Protein AF-R0G2X7-F1 (afdb_monomer)

Mean predicted aligned error: 7.4 Å

Foldseek 3Di:
DPPPPPPVPDDDPVQQVVLVPDPHSVVSVVVDDLVVVLLVLLQVLLVLLVVCLVVCVVVVLVLLNVLSVQSNDSVNCLVCLPSNLVSLVVSVVVCVVVVHDDPCVVSSVVSNVSSVVSVVSVVVDD

Secondary structure (DSSP, 8-state):
-------TTSS-HHHHHHHTTSS-HHHHHHH--HHHHHHHHHHHHHHHHHHHHHHHHHTT-HHHHHHHHHTT-HHHHHH-HHHHHHHHHHHHHHHHHHT---TTHHHHHHHHHHHHHHHHHHHT--

Sequence (126 aa):
MIKTLVNPALLSPEIKAICGKTDFPPLCESSVNTSSVLVLAIQASINATKAALATVEEVAADDCQELYDDSRDIATVNTNLSAAMTDYSTCNDGFEEAGEPNPLADVGDKLTKMVSNCLAISTLLK

Radius of gyration: 18.53 Å; Cα contacts (8 Å, |Δi|>4): 112; chains: 1; bounding box: 42×27×58 Å

pLDDT: mean 84.7, std 14.46, range [32.22, 98.0]

InterPro domains:
  IPR006501 Pectinesterase inhibitor domain [PF04043] (15-121)
  IPR006501 Pectinesterase inhibitor domain [SM00856] (10-121)
  IPR006501 Pectinesterase inhibitor domain [TIGR01614] (44-125)
  IPR035513 Invertase/pectin methylesterase inhibitor domain superfamily [G3DSA:1.20.140.40] (10-126)
  IPR035513 Invertase/pectin methylesterase inhibitor domain superfamily [SSF101148] (13-125)
  IPR051955 Pectinesterase Inhibitor [PTHR31080] (12-121)

Organism: NCBI:txid81985

Solvent-accessible surface area (backbone atoms only — not comparable to full-atom values): 7121 Å² total; per-residue (Å²): 134,85,78,78,83,69,69,92,79,78,70,55,73,66,56,53,59,55,23,68,75,46,100,50,35,73,59,46,55,73,63,61,46,69,67,53,52,31,53,51,43,45,51,53,38,24,55,51,37,55,59,47,45,60,56,37,63,73,67,67,37,64,76,38,42,56,36,46,56,56,38,44,38,67,72,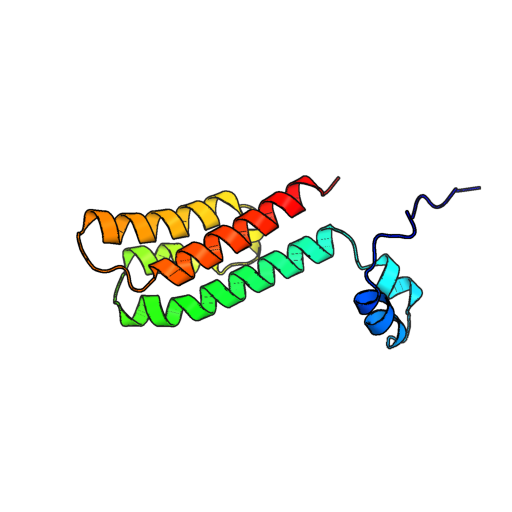50,34,75,75,34,40,69,54,41,36,46,30,40,48,52,41,48,48,52,26,58,76,69,72,46,88,59,93,51,49,72,58,35,53,50,46,38,52,40,35,50,51,32,50,56,46,55,70,69,59,129

Nearest PDB structures (foldseek):
  1x8z-assembly1_A-2  TM=6.920E-01  e=2.300E-03  Arabidopsis thaliana
  1x8z-assembly3_A  TM=6.920E-01  e=2.300E-03  Arabidopsis thaliana
  4hwc-assembly4_D  TM=4.748E-01  e=5.732E+00  Arabidopsis thaliana
  4hwi-assembly1_B  TM=4.115E-01  e=9.654E+00  Arabidopsis thaliana

Structure (mmCIF, N/CA/C/O backbone):
data_AF-R0G2X7-F1
#
_entry.id   AF-R0G2X7-F1
#
loop_
_atom_site.group_PDB
_atom_site.id
_atom_site.type_symbol
_atom_site.label_atom_id
_atom_site.label_alt_id
_atom_site.label_comp_id
_atom_site.label_asym_id
_atom_site.label_entity_id
_atom_site.label_seq_id
_atom_site.pdbx_PDB_ins_code
_atom_site.Cartn_x
_atom_site.Cartn_y
_atom_site.Cartn_z
_atom_site.occupancy
_atom_site.B_iso_or_equiv
_atom_site.auth_seq_id
_atom_site.auth_comp_id
_atom_site.auth_asym_id
_atom_site.auth_atom_id
_atom_site.pdbx_PDB_model_num
ATOM 1 N N . MET A 1 1 ? -26.037 13.348 33.338 1.00 32.22 1 MET A N 1
ATOM 2 C CA . MET A 1 1 ? -26.201 12.085 32.588 1.00 32.22 1 MET A CA 1
ATOM 3 C C . MET A 1 1 ? -25.645 12.298 31.189 1.00 32.22 1 MET A C 1
ATOM 5 O O . MET A 1 1 ? -26.303 12.937 30.379 1.00 32.22 1 MET A O 1
ATOM 9 N N . ILE A 1 2 ? -24.410 11.864 30.936 1.00 39.84 2 ILE A N 1
ATOM 10 C CA . ILE A 1 2 ? -23.806 11.916 29.599 1.00 39.84 2 ILE A CA 1
ATOM 11 C C . ILE A 1 2 ? -24.414 10.749 28.821 1.00 39.84 2 ILE A C 1
ATOM 13 O O . ILE A 1 2 ? -24.148 9.592 29.134 1.00 39.84 2 ILE A O 1
ATOM 17 N N . LYS A 1 3 ? -25.303 11.042 27.869 1.00 36.66 3 LYS A N 1
ATOM 18 C CA . LYS A 1 3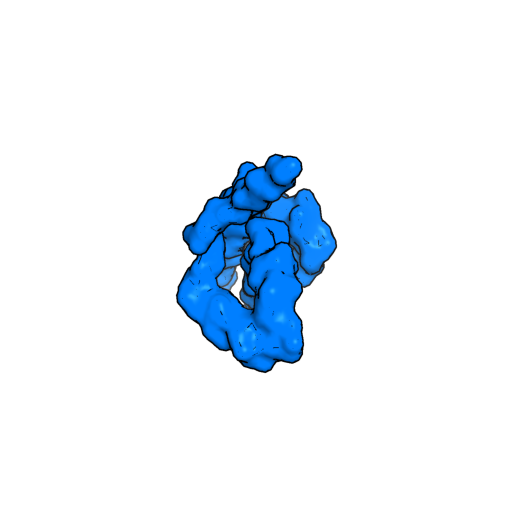 ? -25.759 10.048 26.895 1.00 36.66 3 LYS A CA 1
ATOM 19 C C . LYS A 1 3 ? -24.564 9.743 26.000 1.00 36.66 3 LYS A C 1
ATOM 21 O O . LYS A 1 3 ? -24.193 10.562 25.167 1.00 36.66 3 LYS A O 1
ATOM 26 N N . THR A 1 4 ? -23.947 8.591 26.219 1.00 37.31 4 THR A N 1
ATOM 27 C CA . THR A 1 4 ? -22.915 8.017 25.361 1.00 37.31 4 THR A CA 1
ATOM 28 C C . THR A 1 4 ? -23.456 7.934 23.932 1.00 37.31 4 THR A C 1
ATOM 30 O O . THR A 1 4 ? -24.289 7.084 23.631 1.00 37.31 4 THR A O 1
ATOM 33 N N . LEU A 1 5 ? -23.012 8.837 23.055 1.00 38.94 5 LEU A N 1
ATOM 34 C CA . LEU A 1 5 ? -23.295 8.830 21.614 1.00 38.94 5 LEU A CA 1
ATOM 35 C C . LEU A 1 5 ? -22.414 7.801 20.885 1.00 38.94 5 LEU A C 1
ATOM 37 O O . LEU A 1 5 ? -21.930 8.054 19.786 1.00 38.94 5 LEU A O 1
ATOM 41 N N . VAL A 1 6 ? -22.173 6.638 21.493 1.00 42.62 6 VAL A N 1
ATOM 42 C CA . VAL A 1 6 ? -21.543 5.532 20.772 1.00 42.62 6 VAL A CA 1
ATOM 43 C C . VAL A 1 6 ? -22.661 4.872 19.988 1.00 42.62 6 VAL A C 1
ATOM 45 O O . VAL A 1 6 ? -23.479 4.136 20.536 1.00 42.62 6 VAL A O 1
ATOM 48 N N . ASN A 1 7 ? -22.735 5.216 18.706 1.00 43.22 7 ASN A N 1
ATOM 49 C CA . ASN A 1 7 ? -23.582 4.522 17.755 1.00 43.22 7 ASN A CA 1
ATOM 50 C C . ASN A 1 7 ? -23.174 3.030 17.789 1.00 43.22 7 ASN A C 1
ATOM 52 O O . ASN A 1 7 ? -22.030 2.733 17.436 1.00 43.22 7 ASN A O 1
ATOM 56 N N . PRO A 1 8 ? -24.025 2.086 18.238 1.00 42.00 8 PRO A N 1
ATOM 57 C CA . PRO A 1 8 ? -23.608 0.714 18.576 1.00 42.00 8 PRO A CA 1
ATOM 58 C C . PRO A 1 8 ? -23.177 -0.162 17.385 1.00 42.00 8 PRO A C 1
ATOM 60 O O . PRO A 1 8 ? -22.988 -1.368 17.542 1.00 42.00 8 PRO A O 1
ATOM 63 N N . ALA A 1 9 ? -23.053 0.420 16.194 1.00 47.00 9 ALA A N 1
ATOM 64 C CA . ALA A 1 9 ? -22.926 -0.281 14.924 1.00 47.00 9 ALA A CA 1
ATOM 65 C C . ALA A 1 9 ? -21.637 0.059 14.151 1.00 47.00 9 ALA A C 1
ATOM 67 O O . ALA A 1 9 ? -21.638 -0.034 12.929 1.00 47.00 9 ALA A O 1
ATOM 68 N N . LEU A 1 10 ? -20.552 0.478 14.821 1.00 51.38 10 LEU A N 1
ATOM 69 C CA . LEU A 1 10 ? -19.299 0.825 14.124 1.00 51.38 10 LEU A CA 1
ATOM 70 C C . LEU A 1 10 ? -18.241 -0.287 14.089 1.00 51.38 10 LEU A C 1
ATOM 72 O O . LEU A 1 10 ? -17.346 -0.237 13.252 1.00 51.38 10 LEU A O 1
ATOM 76 N N . LEU A 1 11 ? -18.319 -1.278 14.981 1.00 58.94 11 LEU A N 1
ATOM 77 C CA . LEU A 1 11 ? -17.336 -2.360 15.034 1.00 58.94 11 LEU A CA 1
ATOM 78 C C . LEU A 1 11 ? -17.919 -3.620 14.414 1.00 58.94 11 LEU A C 1
ATOM 80 O O . LEU A 1 11 ? -18.939 -4.140 14.881 1.00 58.94 11 LEU A O 1
ATOM 84 N N . SER A 1 12 ? -17.259 -4.101 13.363 1.00 70.44 12 SER A N 1
ATOM 85 C CA . SER A 1 12 ? -17.613 -5.361 12.728 1.00 70.44 12 SER A CA 1
ATOM 86 C C . SER A 1 12 ? -17.478 -6.520 13.738 1.00 70.44 12 SER A C 1
ATOM 88 O O . SER A 1 12 ? -16.716 -6.412 14.711 1.00 70.44 12 SER A O 1
ATOM 90 N N . PRO A 1 13 ? -18.221 -7.629 13.567 1.00 80.12 13 PRO A N 1
ATOM 91 C CA . PRO A 1 13 ? -18.118 -8.804 14.439 1.00 80.12 13 PRO A CA 1
ATOM 92 C C . PRO A 1 13 ? -16.677 -9.303 14.627 1.00 80.12 13 PRO A C 1
ATOM 94 O O . PRO A 1 13 ? -16.323 -9.800 15.696 1.00 80.12 13 PRO A O 1
ATOM 97 N N . GLU A 1 14 ? -15.830 -9.111 13.618 1.00 80.75 14 GLU A N 1
ATOM 98 C CA . GLU A 1 14 ? -14.411 -9.451 13.632 1.00 80.75 14 GLU A CA 1
ATOM 99 C C . GLU A 1 14 ? -13.626 -8.613 14.650 1.00 80.75 14 GLU A C 1
ATOM 101 O O . GLU A 1 14 ? -12.831 -9.169 15.407 1.00 80.75 14 GLU A O 1
ATOM 106 N N . ILE A 1 15 ? -13.876 -7.299 14.742 1.00 82.19 15 ILE A N 1
ATOM 107 C CA . ILE A 1 15 ? -13.182 -6.436 15.713 1.00 82.19 15 ILE A CA 1
ATOM 108 C C . ILE A 1 15 ? -13.588 -6.806 17.142 1.00 82.19 15 ILE A C 1
ATOM 110 O O . ILE A 1 15 ? -12.730 -6.903 18.019 1.00 82.19 15 ILE A O 1
ATOM 114 N N . LYS A 1 16 ? -14.872 -7.109 17.375 1.00 85.00 16 LYS A N 1
ATOM 115 C CA . LYS A 1 16 ? -15.340 -7.603 18.682 1.00 85.00 16 LYS A CA 1
ATOM 116 C C . LYS A 1 16 ? -14.686 -8.933 19.055 1.00 85.00 16 LYS A C 1
ATOM 118 O O . LYS A 1 16 ? -14.283 -9.119 20.201 1.00 85.00 16 LYS A O 1
ATOM 123 N N . ALA A 1 17 ? -14.530 -9.843 18.092 1.00 91.38 17 ALA A N 1
ATOM 124 C CA . ALA A 1 17 ? -13.857 -11.120 18.314 1.00 91.38 17 ALA A CA 1
ATOM 125 C C . ALA A 1 17 ? -12.365 -10.954 18.659 1.00 91.38 17 ALA A C 1
ATOM 127 O O . ALA A 1 17 ? -11.842 -11.717 19.471 1.00 91.38 17 ALA A O 1
ATOM 128 N N . ILE A 1 18 ? -11.682 -9.964 18.074 1.00 89.94 18 ILE A N 1
ATOM 129 C CA . ILE A 1 18 ? -10.293 -9.623 18.415 1.00 89.94 18 ILE A CA 1
ATOM 130 C C . ILE A 1 18 ? -10.231 -8.999 19.813 1.00 89.94 18 ILE A C 1
ATOM 132 O O . ILE A 1 18 ? -9.493 -9.491 20.666 1.00 89.94 18 ILE A O 1
ATOM 136 N N . CYS A 1 19 ? -11.042 -7.971 20.084 1.00 90.50 19 CYS A N 1
ATOM 137 C CA . CYS A 1 19 ? -11.040 -7.284 21.375 1.00 90.50 19 CYS A CA 1
ATOM 138 C C . CYS A 1 19 ? -11.436 -8.200 22.541 1.00 90.50 19 CYS A C 1
ATOM 140 O O . CYS A 1 19 ? -10.856 -8.091 23.620 1.00 90.50 19 CYS A O 1
ATOM 142 N N . GLY A 1 20 ? -12.336 -9.164 22.321 1.00 94.88 20 GLY A N 1
ATOM 143 C CA . GLY A 1 20 ? -12.727 -10.167 23.318 1.00 94.88 20 GLY A CA 1
ATOM 144 C C . GLY A 1 20 ? -11.608 -11.124 23.748 1.00 94.88 20 GLY A C 1
ATOM 145 O O . GLY A 1 20 ? -11.760 -11.812 24.753 1.00 94.88 20 GLY A O 1
ATOM 146 N N . LYS A 1 21 ? -10.485 -11.166 23.018 1.00 96.50 21 LYS A N 1
ATOM 147 C CA . LYS A 1 21 ? -9.284 -11.941 23.377 1.00 96.50 21 LYS A CA 1
ATOM 148 C C . LYS A 1 21 ? -8.231 -11.123 24.130 1.00 96.50 21 LYS A C 1
ATOM 150 O O . LYS A 1 21 ? -7.172 -11.657 24.441 1.00 96.50 21 LYS A O 1
ATOM 155 N N . THR A 1 22 ? -8.482 -9.839 24.372 1.00 95.06 22 THR A N 1
ATOM 156 C CA . THR A 1 22 ? -7.555 -8.958 25.094 1.00 95.06 22 THR A CA 1
ATOM 157 C C . THR A 1 22 ? -7.865 -8.949 26.589 1.00 95.06 22 THR A C 1
ATOM 159 O O . THR A 1 22 ? -8.995 -9.221 26.988 1.00 95.06 22 THR A O 1
ATOM 162 N N . ASP A 1 23 ? -6.891 -8.563 27.415 1.00 98.00 23 ASP A N 1
ATOM 163 C CA . ASP A 1 23 ? -7.090 -8.414 28.865 1.00 98.00 23 ASP A CA 1
ATOM 164 C C . ASP A 1 23 ? -8.052 -7.260 29.223 1.00 98.00 23 ASP A C 1
ATOM 166 O O . ASP A 1 23 ? -8.611 -7.228 30.319 1.00 98.00 23 ASP A O 1
ATOM 170 N N . PHE A 1 24 ? -8.286 -6.322 28.290 1.00 95.25 24 PHE A N 1
ATOM 171 C CA . PHE A 1 24 ? -9.145 -5.145 28.484 1.00 95.25 24 PHE A CA 1
ATOM 172 C C . PHE A 1 24 ? -10.108 -4.908 27.297 1.00 95.25 24 PHE A C 1
ATOM 174 O O . PHE A 1 24 ? -9.990 -3.888 26.606 1.00 95.25 24 PHE A O 1
ATOM 181 N N . PRO A 1 25 ? -11.105 -5.787 27.056 1.00 92.50 25 PRO A N 1
ATOM 182 C CA . PRO A 1 25 ? -11.964 -5.705 25.869 1.00 92.50 25 PRO A CA 1
ATOM 183 C C . PRO A 1 25 ? -12.687 -4.360 25.670 1.00 92.50 25 PRO A C 1
ATOM 185 O O . PRO A 1 25 ? -12.635 -3.835 24.556 1.00 92.50 25 PRO A O 1
ATOM 188 N N . PRO A 1 26 ? -13.282 -3.723 26.705 1.00 90.12 26 PRO A N 1
ATOM 189 C CA . PRO A 1 26 ? -13.940 -2.425 26.529 1.00 90.12 26 PRO A CA 1
ATOM 190 C 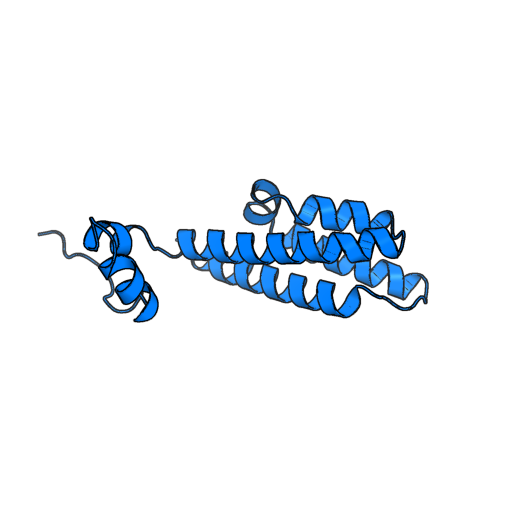C . PRO A 1 26 ? -12.975 -1.310 26.110 1.00 90.12 26 PRO A C 1
ATOM 192 O O . PRO A 1 26 ? -13.340 -0.436 25.324 1.00 90.12 26 PRO A O 1
ATOM 195 N N . LEU A 1 27 ? -11.734 -1.344 26.615 1.00 89.06 27 LEU A N 1
ATOM 196 C CA . LEU A 1 27 ? -10.712 -0.369 26.242 1.00 89.06 27 LEU A CA 1
ATOM 197 C C . LEU A 1 27 ? -10.279 -0.580 24.789 1.00 89.06 27 LEU A C 1
ATOM 199 O O . LEU A 1 27 ? -10.199 0.398 24.049 1.00 89.06 27 LEU A O 1
ATOM 203 N N . CYS A 1 28 ? -10.078 -1.833 24.365 1.00 90.00 28 CYS A N 1
ATOM 204 C CA . CYS A 1 28 ? -9.786 -2.180 22.972 1.00 90.00 28 CYS A CA 1
ATOM 205 C C . CYS A 1 28 ? -10.862 -1.641 22.023 1.00 90.00 28 CYS A C 1
ATOM 207 O O . CYS A 1 28 ? -10.542 -0.899 21.098 1.00 90.00 28 CYS A O 1
ATOM 209 N N . GLU A 1 29 ? -12.138 -1.924 22.298 1.00 85.69 29 GLU A N 1
ATOM 210 C CA . GLU A 1 29 ? -13.249 -1.453 21.462 1.00 85.69 29 GLU A CA 1
ATOM 211 C C . GLU A 1 29 ? -13.311 0.077 21.398 1.00 85.69 29 GLU A C 1
ATOM 213 O O . GLU A 1 29 ? -13.492 0.640 20.323 1.00 85.69 29 GLU A O 1
ATOM 218 N N . SER A 1 30 ? -13.101 0.763 22.526 1.00 84.81 30 SER A N 1
ATOM 219 C CA . SER A 1 30 ? -13.080 2.233 22.553 1.00 84.81 30 SER A CA 1
ATOM 220 C C . SER A 1 30 ? -11.863 2.849 21.848 1.00 84.81 30 SER A C 1
ATOM 222 O O . SER A 1 30 ? -11.910 4.010 21.445 1.00 84.81 30 SER A O 1
ATOM 224 N N . SER A 1 31 ? -10.780 2.078 21.697 1.00 84.38 31 SER A N 1
ATOM 225 C CA . SER A 1 31 ? -9.531 2.519 21.065 1.00 84.38 31 SER A CA 1
ATOM 226 C C . SER A 1 31 ? -9.564 2.378 19.541 1.00 84.38 31 SER A C 1
ATOM 228 O O . SER A 1 31 ? -8.797 3.048 18.851 1.00 84.38 31 SER A O 1
ATOM 230 N N . VAL A 1 32 ? -10.452 1.536 19.001 1.00 81.44 32 VAL A N 1
ATOM 231 C CA . VAL A 1 32 ? -10.641 1.376 17.555 1.00 81.44 32 VAL A CA 1
ATOM 232 C C . VAL A 1 32 ? -11.677 2.384 17.062 1.00 81.44 32 VAL A C 1
ATOM 234 O O . VAL A 1 32 ? -12.869 2.291 17.344 1.00 81.44 32 VAL A O 1
ATOM 237 N N . ASN A 1 33 ? -11.210 3.367 16.302 1.00 76.44 33 ASN A N 1
ATOM 238 C CA . ASN A 1 33 ? -12.021 4.422 15.697 1.00 76.44 33 ASN A CA 1
ATOM 239 C C . ASN A 1 33 ? -11.621 4.657 14.229 1.00 76.44 33 ASN A C 1
ATOM 241 O O . ASN A 1 33 ? -10.704 4.022 13.706 1.00 76.44 33 ASN A O 1
ATOM 245 N N . THR A 1 34 ? -12.291 5.582 13.548 1.00 74.50 34 THR A N 1
ATOM 246 C CA . THR A 1 34 ? -12.007 5.909 12.143 1.00 74.50 34 THR A CA 1
ATOM 247 C C . THR A 1 34 ? -10.547 6.317 11.905 1.00 74.50 34 THR A C 1
ATOM 249 O O . THR A 1 34 ? -9.985 5.952 10.875 1.00 74.50 34 THR A O 1
ATOM 252 N N . SER A 1 35 ? -9.890 6.979 12.863 1.00 81.25 35 SER A N 1
ATOM 253 C CA . SER A 1 35 ? -8.462 7.321 12.770 1.00 81.25 35 SER A CA 1
ATOM 254 C C . SER A 1 35 ? -7.572 6.079 12.823 1.00 81.25 35 SER A C 1
ATOM 256 O O . SER A 1 35 ? -6.614 5.978 12.064 1.00 81.25 35 SER A O 1
ATOM 258 N N . SER A 1 36 ? -7.908 5.091 13.661 1.00 82.88 36 SER A N 1
ATOM 259 C CA . SER A 1 36 ? -7.186 3.809 13.680 1.00 82.88 36 SER A CA 1
ATOM 260 C C . SER A 1 36 ? -7.343 3.037 12.364 1.00 82.88 36 SER A C 1
ATOM 262 O O . SER A 1 36 ? -6.383 2.444 11.875 1.00 82.88 36 SER A O 1
ATOM 264 N N . VAL A 1 37 ? -8.526 3.106 11.743 1.00 83.50 37 VAL A N 1
ATOM 265 C CA . VAL A 1 37 ? -8.789 2.498 10.430 1.00 83.50 37 VAL A CA 1
ATOM 266 C C . VAL A 1 37 ? -7.979 3.194 9.335 1.00 83.50 37 VAL A C 1
ATOM 268 O O . VAL A 1 37 ? -7.400 2.508 8.495 1.00 83.50 37 VAL A O 1
ATOM 271 N N . LEU A 1 38 ? -7.876 4.529 9.370 1.00 85.94 38 LEU A N 1
ATOM 272 C CA . LEU A 1 38 ? -7.042 5.285 8.432 1.00 85.94 38 LEU A CA 1
ATOM 273 C C . LEU A 1 38 ? -5.571 4.861 8.518 1.00 85.94 38 LEU A C 1
ATOM 275 O O . LEU A 1 38 ? -4.968 4.538 7.498 1.00 85.94 38 LEU A O 1
ATOM 279 N N . VAL A 1 39 ? -5.011 4.800 9.731 1.00 86.44 39 VAL A N 1
ATOM 280 C CA . VAL A 1 39 ? -3.612 4.391 9.945 1.00 86.44 39 VAL A CA 1
ATOM 281 C C . VAL A 1 39 ? -3.357 2.985 9.397 1.00 86.44 39 VAL A C 1
ATOM 283 O O . VAL A 1 39 ? -2.346 2.754 8.737 1.00 86.44 39 VAL A O 1
ATOM 286 N N . LEU A 1 40 ? -4.285 2.048 9.608 1.00 87.31 40 LEU A N 1
ATOM 287 C CA . LEU A 1 40 ? -4.170 0.690 9.072 1.00 87.31 40 LEU A CA 1
ATOM 288 C C . LEU A 1 40 ? -4.252 0.649 7.539 1.00 87.31 40 LEU A C 1
ATOM 290 O O . LEU A 1 40 ? -3.481 -0.077 6.910 1.00 87.31 40 LEU A O 1
ATOM 294 N N . ALA A 1 41 ? -5.149 1.427 6.929 1.00 89.88 41 ALA A N 1
ATOM 295 C CA . ALA A 1 41 ? -5.269 1.515 5.473 1.00 89.88 41 ALA A CA 1
ATOM 296 C C . ALA A 1 41 ? -4.002 2.112 4.829 1.00 89.88 41 ALA A C 1
ATOM 298 O O . ALA A 1 41 ? -3.506 1.597 3.821 1.00 89.88 41 ALA A O 1
ATOM 299 N N . ILE A 1 42 ? -3.423 3.139 5.455 1.00 89.56 42 ILE A N 1
ATOM 300 C CA . ILE A 1 42 ? -2.147 3.731 5.038 1.00 89.56 42 ILE A CA 1
ATOM 301 C C . ILE A 1 42 ? -1.019 2.709 5.165 1.00 89.56 42 ILE A C 1
ATOM 303 O O . ILE A 1 42 ? -0.254 2.516 4.223 1.00 89.56 42 ILE A O 1
ATOM 307 N N . GLN A 1 43 ? -0.945 1.991 6.289 1.00 90.62 43 GLN A N 1
ATOM 308 C CA . GLN A 1 43 ? 0.077 0.966 6.498 1.00 90.62 43 GLN A CA 1
ATOM 309 C C . GLN A 1 43 ? -0.009 -0.157 5.456 1.00 90.62 43 GLN A C 1
ATOM 311 O O . GLN A 1 43 ? 1.022 -0.646 4.990 1.00 90.62 43 GLN A O 1
ATOM 316 N N . ALA A 1 44 ? -1.224 -0.558 5.071 1.00 92.94 44 ALA A N 1
ATOM 317 C CA . ALA A 1 44 ? -1.429 -1.524 4.000 1.00 92.94 44 ALA A CA 1
ATOM 318 C C . ALA A 1 44 ? -0.912 -0.991 2.655 1.00 92.94 44 ALA A C 1
ATOM 320 O O . ALA A 1 44 ? -0.232 -1.728 1.941 1.00 92.94 44 ALA A O 1
ATOM 321 N N . SER A 1 45 ? -1.190 0.279 2.342 1.00 93.56 45 SER A N 1
ATOM 322 C CA . SER A 1 45 ? -0.708 0.947 1.123 1.00 93.56 45 SER A CA 1
ATOM 323 C C . SER A 1 45 ? 0.818 0.960 1.079 1.00 93.56 45 SER A C 1
ATOM 325 O O . SER A 1 45 ? 1.399 0.435 0.141 1.00 93.56 45 SER A O 1
ATOM 327 N N . ILE A 1 46 ? 1.464 1.395 2.161 1.00 92.06 46 ILE A N 1
ATOM 328 C CA . ILE A 1 46 ? 2.928 1.427 2.299 1.00 92.06 46 ILE A CA 1
ATOM 329 C C . ILE A 1 46 ? 3.562 0.050 2.127 1.00 92.06 46 ILE A C 1
ATOM 331 O O . ILE A 1 46 ? 4.609 -0.085 1.500 1.00 92.06 46 ILE A O 1
ATOM 335 N N . ASN A 1 47 ? 2.964 -0.993 2.705 1.00 93.88 47 ASN A N 1
ATOM 336 C CA . ASN A 1 47 ? 3.497 -2.346 2.565 1.00 93.88 47 ASN A CA 1
ATOM 337 C C . ASN A 1 47 ? 3.423 -2.827 1.111 1.00 93.88 47 ASN A C 1
ATOM 339 O O . ASN A 1 47 ? 4.332 -3.517 0.654 1.00 93.88 47 ASN A O 1
ATOM 343 N N . ALA A 1 48 ? 2.369 -2.447 0.384 1.00 94.06 48 ALA A N 1
ATOM 344 C CA . ALA A 1 48 ? 2.269 -2.716 -1.043 1.00 94.06 48 ALA A CA 1
ATOM 345 C C . ALA A 1 48 ? 3.297 -1.896 -1.846 1.00 94.06 48 ALA A C 1
ATOM 347 O O . ALA A 1 48 ? 3.931 -2.463 -2.731 1.00 94.06 48 ALA A O 1
ATOM 348 N N . THR A 1 49 ? 3.543 -0.629 -1.495 1.00 94.50 49 THR A N 1
ATOM 349 C CA . THR A 1 49 ? 4.578 0.212 -2.124 1.00 94.50 49 THR A CA 1
ATOM 350 C C . THR A 1 49 ? 5.967 -0.385 -1.936 1.00 94.50 49 THR A C 1
ATOM 352 O O . THR A 1 49 ? 6.717 -0.542 -2.891 1.00 94.50 49 THR A O 1
ATOM 355 N N . LYS A 1 50 ? 6.286 -0.826 -0.713 1.00 93.94 50 LYS A N 1
ATOM 356 C CA . LYS A 1 50 ? 7.553 -1.506 -0.406 1.00 93.94 50 LYS A CA 1
ATOM 357 C C . LYS A 1 50 ? 7.742 -2.791 -1.201 1.00 93.94 50 LYS A C 1
ATOM 359 O O . LYS A 1 50 ? 8.860 -3.106 -1.581 1.00 93.94 50 LYS A O 1
ATOM 364 N N . ALA A 1 51 ? 6.666 -3.540 -1.436 1.00 94.00 51 ALA A N 1
ATOM 365 C CA . ALA A 1 51 ? 6.731 -4.731 -2.275 1.00 94.00 51 ALA A CA 1
ATOM 366 C C . ALA A 1 51 ? 6.961 -4.374 -3.753 1.00 94.00 51 ALA A C 1
ATOM 368 O O . ALA A 1 51 ? 7.674 -5.096 -4.442 1.00 94.00 51 ALA A O 1
ATOM 369 N N . ALA A 1 52 ? 6.393 -3.259 -4.221 1.00 93.12 52 ALA A N 1
ATOM 370 C CA . ALA A 1 52 ? 6.571 -2.770 -5.584 1.00 93.12 52 ALA A CA 1
ATOM 371 C C . ALA A 1 52 ? 7.994 -2.261 -5.857 1.00 93.12 52 ALA A C 1
ATOM 373 O O . ALA A 1 52 ? 8.473 -2.405 -6.977 1.00 93.12 52 ALA A O 1
ATOM 374 N N . LEU A 1 53 ? 8.695 -1.740 -4.840 1.00 92.31 53 LEU A N 1
ATOM 375 C CA . LEU A 1 53 ? 10.082 -1.276 -4.978 1.00 92.31 53 LEU A CA 1
ATOM 376 C C . LEU A 1 53 ? 11.031 -2.356 -5.511 1.00 92.31 53 LEU A C 1
ATOM 378 O O . LEU A 1 53 ? 11.933 -2.031 -6.268 1.00 92.31 53 LEU A O 1
ATOM 382 N N . ALA A 1 54 ? 10.795 -3.636 -5.208 1.00 91.44 54 ALA A N 1
ATOM 383 C CA . ALA A 1 54 ? 11.590 -4.719 -5.792 1.00 91.44 54 ALA A CA 1
ATOM 384 C C . ALA A 1 54 ? 11.466 -4.766 -7.327 1.00 91.44 54 ALA A C 1
ATOM 386 O O . ALA A 1 54 ? 12.446 -5.011 -8.022 1.00 91.44 54 ALA A O 1
ATOM 387 N N . THR A 1 55 ? 10.268 -4.501 -7.856 1.00 90.12 55 THR A N 1
ATOM 388 C CA . THR A 1 55 ? 10.033 -4.399 -9.301 1.00 90.12 55 THR A CA 1
ATOM 389 C C . THR A 1 55 ? 10.621 -3.109 -9.863 1.00 90.12 55 THR A C 1
ATOM 391 O O . THR A 1 55 ? 11.196 -3.148 -10.941 1.00 90.12 55 THR A O 1
ATOM 394 N N . VAL A 1 56 ? 10.529 -1.988 -9.137 1.00 90.31 56 VAL A N 1
ATOM 395 C CA . VAL A 1 56 ? 11.138 -0.706 -9.543 1.00 90.31 56 VAL A CA 1
ATOM 396 C C . VAL A 1 56 ? 12.659 -0.836 -9.696 1.00 90.31 56 VAL A C 1
ATOM 398 O O . VAL A 1 56 ? 13.212 -0.412 -10.708 1.00 90.31 56 VAL A O 1
ATOM 401 N N . GLU A 1 57 ? 13.321 -1.481 -8.730 1.00 88.75 57 GLU A N 1
ATOM 402 C CA . GLU A 1 57 ? 14.762 -1.759 -8.763 1.00 88.75 57 GLU A CA 1
ATOM 403 C C . GLU A 1 57 ? 15.145 -2.693 -9.924 1.00 88.75 57 GLU A C 1
ATOM 405 O O . GLU A 1 57 ? 16.157 -2.470 -10.587 1.00 88.75 57 GLU A O 1
ATOM 410 N N . GLU A 1 58 ? 14.341 -3.727 -10.200 1.00 87.19 58 GLU A N 1
ATOM 411 C CA . GLU A 1 58 ? 14.589 -4.676 -11.297 1.00 87.19 58 GLU A CA 1
ATOM 412 C C . GLU A 1 58 ? 14.566 -3.994 -12.670 1.00 87.19 58 GLU A C 1
ATOM 414 O O . GLU A 1 58 ? 15.365 -4.327 -13.547 1.00 87.19 58 GLU A O 1
ATOM 419 N N . VAL A 1 59 ? 13.656 -3.037 -12.854 1.00 85.19 59 VAL A N 1
ATOM 420 C CA . VAL A 1 59 ? 13.416 -2.392 -14.152 1.00 85.19 59 VAL A CA 1
ATOM 421 C C . VAL A 1 59 ? 14.257 -1.128 -14.345 1.00 85.19 59 VAL A C 1
ATOM 423 O O . VAL A 1 59 ? 14.138 -0.489 -15.386 1.00 85.19 59 VAL A O 1
ATOM 426 N N . ALA A 1 60 ? 15.113 -0.792 -13.367 1.00 82.06 60 ALA A N 1
ATOM 427 C CA . ALA A 1 60 ? 16.008 0.369 -13.372 1.00 82.06 60 ALA A CA 1
ATOM 428 C C . ALA A 1 60 ? 15.299 1.678 -13.769 1.00 82.06 60 ALA A C 1
ATOM 430 O O . ALA A 1 60 ? 15.832 2.497 -14.518 1.00 82.06 60 ALA A O 1
ATOM 431 N N . ALA A 1 61 ? 14.063 1.850 -13.294 1.00 82.25 61 ALA A N 1
ATOM 432 C CA . ALA A 1 61 ? 13.287 3.060 -13.517 1.00 82.25 61 ALA A CA 1
ATOM 433 C C . ALA A 1 61 ? 13.625 4.077 -12.422 1.00 82.25 61 ALA A C 1
ATOM 435 O O . ALA A 1 61 ? 12.870 4.225 -11.461 1.00 82.25 61 ALA A O 1
ATOM 436 N N . ASP A 1 62 ? 14.772 4.748 -12.564 1.00 81.50 62 ASP A N 1
ATOM 437 C CA . ASP A 1 62 ? 15.303 5.699 -11.575 1.00 81.50 62 ASP A CA 1
ATOM 438 C C . ASP A 1 62 ? 14.268 6.780 -11.200 1.00 81.50 62 ASP A C 1
ATOM 440 O O . ASP A 1 62 ? 14.067 7.061 -10.018 1.00 81.50 62 ASP A O 1
ATOM 444 N N . ASP A 1 63 ? 13.526 7.302 -12.184 1.00 84.19 63 ASP A N 1
ATOM 445 C CA . ASP A 1 63 ? 12.454 8.283 -11.955 1.00 84.19 63 ASP A CA 1
ATOM 446 C C . ASP A 1 63 ? 11.303 7.695 -11.115 1.00 84.19 63 ASP A C 1
ATOM 448 O O . ASP A 1 63 ? 10.748 8.356 -1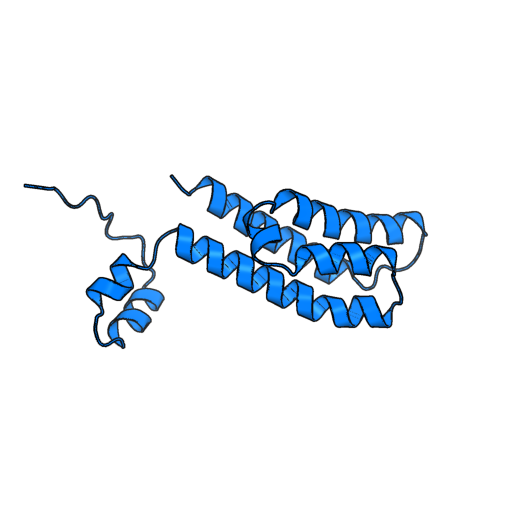0.240 1.00 84.19 63 ASP A O 1
ATOM 452 N N . CYS A 1 64 ? 10.959 6.420 -11.319 1.00 91.44 64 CYS A N 1
ATOM 453 C CA . CYS A 1 64 ? 9.963 5.733 -10.496 1.00 91.44 64 CYS A CA 1
ATOM 454 C C . CYS A 1 64 ? 10.487 5.396 -9.097 1.00 91.44 64 CYS A C 1
ATOM 456 O O . CYS A 1 64 ? 9.688 5.258 -8.170 1.00 91.44 64 CYS A O 1
ATOM 458 N N . GLN A 1 65 ? 11.801 5.243 -8.929 1.00 92.44 65 GLN A N 1
ATOM 459 C CA . GLN A 1 65 ? 12.404 4.903 -7.646 1.00 92.44 65 GLN A CA 1
ATOM 460 C C . GLN A 1 65 ? 12.198 6.013 -6.622 1.00 92.44 65 GLN A C 1
ATOM 462 O O . GLN A 1 65 ? 11.727 5.726 -5.523 1.00 92.44 65 GLN A O 1
ATOM 467 N N . GLU A 1 66 ? 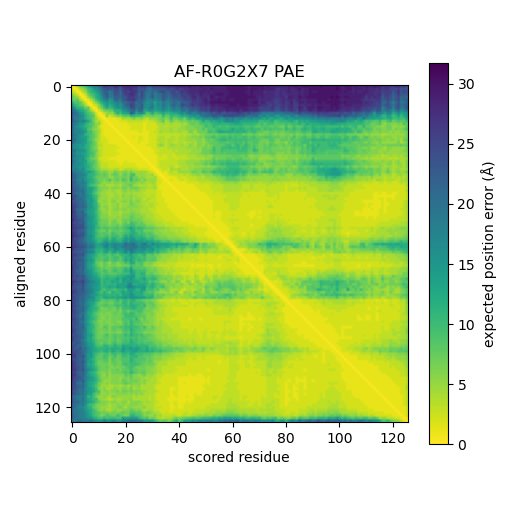12.466 7.265 -6.997 1.00 90.12 66 GLU A N 1
ATOM 468 C CA . GLU A 1 66 ? 12.240 8.422 -6.122 1.00 90.12 66 GLU A CA 1
ATOM 469 C C . GLU A 1 66 ? 10.759 8.531 -5.719 1.00 90.12 66 GLU A C 1
ATOM 471 O O . GLU A 1 66 ? 10.430 8.592 -4.533 1.00 90.12 66 GLU A O 1
ATOM 476 N N . LEU A 1 67 ? 9.857 8.422 -6.699 1.00 92.25 67 LEU A N 1
ATOM 477 C CA . LEU A 1 67 ? 8.407 8.517 -6.504 1.00 92.25 67 LEU A CA 1
ATOM 478 C C . LEU A 1 67 ? 7.853 7.419 -5.574 1.00 92.25 67 LEU A C 1
ATOM 480 O O . LEU A 1 67 ? 7.028 7.678 -4.692 1.00 92.25 67 LEU A O 1
ATOM 484 N N . TYR A 1 68 ? 8.308 6.173 -5.733 1.00 92.62 68 TYR A N 1
ATOM 485 C CA . TYR A 1 68 ? 7.879 5.068 -4.869 1.00 92.62 68 TYR A CA 1
ATOM 486 C C . TYR A 1 68 ? 8.530 5.119 -3.481 1.00 92.62 68 TYR A C 1
ATOM 488 O O . TYR A 1 68 ? 7.909 4.676 -2.507 1.00 92.62 68 TYR A O 1
ATOM 496 N N . ASP A 1 69 ? 9.748 5.653 -3.362 1.00 90.81 69 ASP A N 1
ATOM 497 C CA . ASP A 1 69 ? 10.407 5.825 -2.070 1.00 90.81 69 ASP A CA 1
ATOM 498 C C . ASP A 1 69 ? 9.709 6.879 -1.203 1.00 90.81 69 ASP A C 1
ATOM 500 O O . ASP A 1 69 ? 9.451 6.611 -0.023 1.00 90.81 69 ASP A O 1
ATOM 504 N N . ASP A 1 70 ? 9.291 8.006 -1.777 1.00 87.12 70 ASP A N 1
ATOM 505 C CA . ASP A 1 70 ? 8.495 9.023 -1.073 1.00 87.12 70 ASP A CA 1
ATOM 506 C C . ASP A 1 70 ? 7.149 8.463 -0.588 1.00 87.12 70 ASP A C 1
ATOM 508 O O . ASP A 1 70 ? 6.690 8.718 0.535 1.00 87.12 70 ASP A O 1
ATOM 512 N N . SER A 1 71 ? 6.558 7.588 -1.398 1.00 87.44 71 SER A N 1
ATOM 513 C CA . SER A 1 71 ? 5.281 6.936 -1.130 1.00 87.44 71 SER A CA 1
ATOM 514 C C . SER A 1 71 ? 5.342 5.750 -0.149 1.00 87.44 71 SER A C 1
ATOM 516 O O . SER A 1 71 ? 4.311 5.132 0.144 1.00 87.44 71 SER A O 1
ATOM 518 N N . ARG A 1 72 ? 6.518 5.408 0.403 1.00 85.88 72 ARG A N 1
ATOM 519 C CA . ARG A 1 72 ? 6.673 4.327 1.402 1.00 85.88 72 ARG A CA 1
ATOM 520 C C . ARG A 1 72 ? 6.778 4.829 2.850 1.00 85.88 72 ARG A C 1
ATOM 522 O O . ARG A 1 72 ? 6.796 4.006 3.776 1.00 85.88 72 ARG A O 1
ATOM 529 N N . ASP A 1 73 ? 6.884 6.140 3.064 1.00 84.38 73 ASP A N 1
ATOM 530 C CA . ASP A 1 73 ? 6.969 6.746 4.398 1.00 84.38 73 ASP A CA 1
ATOM 531 C C . ASP A 1 73 ? 5.569 7.019 4.970 1.00 84.38 73 ASP A C 1
ATOM 533 O O . ASP A 1 73 ? 4.739 7.710 4.378 1.00 84.38 73 ASP A O 1
ATOM 537 N N . ILE A 1 74 ? 5.300 6.486 6.166 1.00 77.88 74 ILE A N 1
ATOM 538 C CA . ILE A 1 74 ? 4.009 6.647 6.837 1.00 77.88 74 ILE A CA 1
ATOM 539 C C . ILE A 1 74 ? 3.688 8.087 7.205 1.00 77.88 74 ILE A C 1
ATOM 541 O O . ILE A 1 74 ? 2.529 8.480 7.101 1.00 77.88 74 ILE A O 1
ATOM 545 N N . ALA A 1 75 ? 4.677 8.877 7.619 1.00 76.69 75 ALA A N 1
ATOM 546 C CA . ALA A 1 75 ? 4.464 10.274 7.962 1.00 76.69 75 ALA A CA 1
ATOM 547 C C . ALA A 1 75 ? 4.100 11.080 6.708 1.00 76.69 75 ALA A C 1
ATOM 549 O O . ALA A 1 75 ? 3.160 11.881 6.747 1.00 76.69 75 ALA A O 1
ATOM 550 N N . THR A 1 76 ? 4.788 10.806 5.598 1.00 76.69 76 THR A N 1
ATOM 551 C CA . THR A 1 76 ? 4.552 11.440 4.296 1.00 76.69 76 THR A CA 1
ATOM 552 C C . THR A 1 76 ? 3.178 11.075 3.750 1.00 76.69 76 THR A C 1
ATOM 554 O O . THR A 1 76 ? 2.349 11.962 3.551 1.00 76.69 76 THR A O 1
ATOM 557 N N . VAL A 1 77 ? 2.874 9.781 3.607 1.00 77.38 77 VAL A N 1
ATOM 558 C CA . VAL A 1 77 ? 1.598 9.313 3.040 1.00 77.38 77 VAL A CA 1
ATOM 559 C C . VAL A 1 77 ? 0.413 9.734 3.908 1.00 77.38 77 VAL A C 1
ATOM 561 O O . VAL A 1 77 ? -0.602 10.181 3.383 1.00 77.38 77 VAL A O 1
ATOM 564 N N . ASN A 1 78 ? 0.527 9.664 5.238 1.00 76.62 78 ASN A N 1
ATOM 565 C CA . ASN A 1 78 ? -0.551 10.084 6.139 1.00 76.62 78 ASN A CA 1
ATOM 566 C C . ASN A 1 78 ? -0.850 11.587 6.059 1.00 76.62 78 ASN A C 1
ATOM 568 O O . ASN A 1 78 ? -1.991 11.998 6.257 1.00 76.62 78 ASN A O 1
ATOM 572 N N . THR A 1 79 ? 0.159 12.404 5.756 1.00 80.88 79 THR A N 1
ATOM 573 C CA . THR A 1 79 ? -0.002 13.858 5.627 1.00 80.88 79 THR A CA 1
ATOM 574 C C . THR A 1 79 ? -0.398 14.261 4.207 1.00 80.88 79 THR A C 1
ATOM 576 O O . THR A 1 79 ? -1.072 15.273 4.025 1.00 80.88 79 THR A O 1
ATOM 579 N N . ASN A 1 80 ? -0.003 13.479 3.199 1.00 87.69 80 ASN A N 1
ATOM 580 C CA . ASN A 1 80 ? -0.117 13.860 1.798 1.00 87.69 80 ASN A CA 1
ATOM 581 C C . ASN A 1 80 ? -0.518 12.687 0.888 1.00 87.69 80 ASN A C 1
ATOM 583 O O . ASN A 1 80 ? 0.186 12.322 -0.051 1.00 87.69 80 ASN A O 1
ATOM 587 N N . LEU A 1 81 ? -1.697 12.118 1.151 1.00 90.06 81 LEU A N 1
ATOM 588 C CA . LEU A 1 81 ? -2.293 11.053 0.334 1.00 90.06 81 LEU A CA 1
ATOM 589 C C . LEU A 1 81 ? -2.387 11.436 -1.153 1.00 90.06 81 LEU A C 1
ATOM 591 O O . LEU A 1 81 ? -2.159 10.605 -2.023 1.00 90.06 81 LEU A O 1
ATOM 595 N N . SER A 1 82 ? -2.687 12.698 -1.463 1.00 89.56 82 SER A N 1
ATOM 596 C CA . SER A 1 82 ? -2.782 13.166 -2.850 1.00 89.56 82 SER A CA 1
ATOM 597 C C . SER A 1 82 ? -1.433 13.169 -3.576 1.00 89.56 82 SER A C 1
ATOM 599 O O . SER A 1 82 ? -1.407 12.884 -4.773 1.00 89.56 82 SER A O 1
ATOM 601 N N . ALA A 1 83 ? -0.327 13.452 -2.875 1.00 90.50 83 ALA A N 1
ATOM 602 C CA . ALA A 1 83 ? 1.008 13.327 -3.462 1.00 90.50 83 ALA A CA 1
ATOM 603 C C . ALA A 1 83 ? 1.319 11.866 -3.773 1.00 90.50 83 ALA A C 1
ATOM 605 O O . ALA A 1 83 ? 1.586 11.565 -4.923 1.00 90.50 83 ALA A O 1
ATOM 606 N N . ALA A 1 84 ? 1.097 10.950 -2.825 1.00 92.06 84 ALA A N 1
ATOM 607 C CA . ALA A 1 84 ? 1.331 9.527 -3.072 1.00 92.06 84 ALA A CA 1
ATOM 608 C C . ALA A 1 84 ? 0.542 8.993 -4.285 1.00 92.06 84 ALA A C 1
ATOM 610 O O . ALA A 1 84 ? 1.039 8.188 -5.062 1.00 92.06 84 ALA A O 1
ATOM 611 N N . MET A 1 85 ? -0.694 9.462 -4.489 1.00 92.75 85 MET A N 1
ATOM 612 C CA . MET A 1 85 ? -1.467 9.133 -5.694 1.00 92.75 85 MET A CA 1
ATOM 613 C C . MET A 1 85 ? -0.841 9.714 -6.974 1.00 92.75 85 MET A C 1
ATOM 615 O O . MET A 1 85 ? -0.816 9.041 -8.003 1.00 92.75 85 MET A O 1
ATOM 619 N N . THR A 1 86 ? -0.347 10.952 -6.907 1.00 93.38 86 THR A N 1
ATOM 620 C CA . THR A 1 86 ? 0.349 11.622 -8.017 1.00 93.38 86 THR A CA 1
ATOM 621 C C . THR A 1 86 ? 1.645 10.908 -8.375 1.00 93.38 86 THR A C 1
ATOM 623 O O . THR A 1 86 ? 1.924 10.741 -9.556 1.00 93.38 86 THR A O 1
ATOM 626 N N . ASP A 1 87 ? 2.394 10.433 -7.385 1.00 93.62 87 ASP A N 1
ATOM 627 C CA . ASP A 1 87 ? 3.675 9.753 -7.574 1.00 93.62 87 ASP A CA 1
ATOM 628 C C . ASP A 1 87 ? 3.502 8.463 -8.390 1.00 93.62 87 ASP A C 1
ATOM 630 O O . ASP A 1 87 ? 4.203 8.237 -9.378 1.00 93.62 87 ASP A O 1
ATOM 634 N N . TYR A 1 88 ? 2.493 7.646 -8.059 1.00 94.06 88 TYR A N 1
ATOM 635 C CA . TYR A 1 88 ? 2.188 6.440 -8.840 1.00 94.06 88 TYR A CA 1
ATOM 636 C C . TYR A 1 88 ? 1.723 6.759 -10.262 1.00 94.06 88 TYR A C 1
ATOM 638 O O . TYR A 1 88 ? 2.119 6.061 -11.196 1.00 94.06 88 TYR A O 1
ATOM 646 N N . SER A 1 89 ? 0.895 7.798 -10.431 1.00 92.56 89 SER A N 1
ATOM 647 C CA . SER A 1 89 ? 0.450 8.244 -11.758 1.00 92.56 89 SER A CA 1
ATOM 648 C C . SER A 1 89 ? 1.629 8.727 -12.594 1.00 92.56 89 SER A C 1
ATOM 650 O O . SER A 1 89 ? 1.781 8.288 -13.722 1.00 92.56 89 SER A O 1
ATOM 652 N N . THR A 1 90 ? 2.507 9.546 -12.016 1.00 93.81 90 THR A N 1
ATOM 653 C CA . THR A 1 90 ? 3.666 10.133 -12.705 1.00 93.81 90 THR A CA 1
ATOM 654 C C . THR A 1 90 ? 4.624 9.049 -13.193 1.00 93.81 90 THR A C 1
ATOM 656 O O . THR A 1 90 ? 5.084 9.099 -14.330 1.00 93.81 90 THR A O 1
ATOM 659 N N . CYS A 1 91 ? 4.879 8.023 -12.376 1.00 94.50 91 CYS A N 1
ATOM 660 C CA . CYS A 1 91 ? 5.669 6.874 -12.815 1.00 94.50 91 CYS A CA 1
ATOM 661 C C . CYS A 1 91 ? 5.000 6.137 -13.990 1.00 94.50 91 CYS A C 1
ATOM 663 O O . CYS A 1 91 ? 5.668 5.802 -14.965 1.00 94.50 91 CYS A O 1
ATOM 665 N N . ASN A 1 92 ? 3.681 5.909 -13.932 1.00 93.19 92 ASN A N 1
ATOM 666 C CA . ASN A 1 92 ? 2.954 5.268 -15.029 1.00 93.19 92 ASN A CA 1
ATOM 667 C C . ASN A 1 92 ? 2.999 6.093 -16.324 1.00 93.19 92 ASN A C 1
ATOM 669 O O . ASN A 1 92 ? 3.255 5.524 -17.387 1.00 93.19 92 ASN A O 1
ATOM 673 N N . ASP A 1 93 ? 2.787 7.403 -16.213 1.00 92.69 93 ASP A N 1
ATOM 674 C CA . ASP A 1 93 ? 2.816 8.348 -17.328 1.00 92.69 93 ASP A CA 1
ATOM 675 C C . ASP A 1 93 ? 4.206 8.355 -17.987 1.00 92.69 93 ASP A C 1
ATOM 677 O O . ASP A 1 93 ? 4.303 8.331 -19.210 1.00 92.69 93 ASP A O 1
ATOM 681 N N . GLY A 1 94 ? 5.288 8.257 -17.204 1.00 91.94 94 GLY A N 1
ATOM 682 C CA . GLY A 1 94 ? 6.656 8.166 -17.728 1.00 91.94 94 GLY A CA 1
ATOM 683 C C . GLY A 1 94 ? 6.888 6.970 -18.664 1.00 91.94 94 GLY A C 1
ATOM 684 O O . GLY A 1 94 ? 7.525 7.118 -19.708 1.00 91.94 94 GLY A O 1
ATOM 685 N N . PHE A 1 95 ? 6.330 5.794 -18.351 1.00 92.12 95 PHE A N 1
ATOM 686 C CA . PHE A 1 95 ? 6.391 4.639 -19.261 1.00 92.12 95 PHE A CA 1
ATOM 687 C C . PHE A 1 95 ? 5.552 4.852 -20.528 1.00 92.12 95 PHE A C 1
ATOM 689 O O . PHE A 1 95 ? 5.990 4.488 -21.622 1.00 92.12 95 PHE A O 1
ATOM 696 N N . GLU A 1 96 ? 4.360 5.445 -20.396 1.00 91.75 96 GLU A N 1
ATOM 697 C CA . GLU A 1 96 ? 3.487 5.742 -21.538 1.00 91.75 96 GLU A CA 1
ATOM 698 C C . GLU A 1 96 ? 4.141 6.748 -22.496 1.00 91.75 96 GLU A C 1
ATOM 700 O O . GLU A 1 96 ? 4.168 6.523 -23.708 1.00 91.75 96 GLU A O 1
ATOM 705 N N . GLU A 1 97 ? 4.734 7.813 -21.958 1.00 92.19 97 GLU A N 1
ATOM 706 C CA . GLU A 1 97 ? 5.454 8.837 -22.717 1.00 92.19 97 GLU A CA 1
ATOM 707 C C . GLU A 1 97 ? 6.705 8.281 -23.410 1.00 92.19 97 GLU A C 1
ATOM 709 O O . GLU A 1 97 ? 7.010 8.669 -24.542 1.00 92.19 97 GLU A O 1
ATOM 714 N N . ALA A 1 98 ? 7.405 7.339 -22.770 1.00 89.75 98 ALA A N 1
ATOM 715 C CA . ALA A 1 98 ? 8.540 6.634 -23.362 1.00 89.75 98 ALA A CA 1
ATOM 716 C C . ALA A 1 98 ? 8.126 5.625 -24.452 1.00 89.75 98 ALA A C 1
ATOM 718 O O . ALA A 1 98 ? 8.968 5.189 -25.238 1.00 89.75 98 ALA A O 1
ATOM 719 N N . GLY A 1 99 ? 6.841 5.256 -24.526 1.00 90.50 99 GLY A N 1
ATOM 720 C CA . GLY A 1 99 ? 6.347 4.207 -25.419 1.00 90.50 99 GLY A CA 1
ATOM 721 C C . GLY A 1 99 ? 6.820 2.802 -25.029 1.00 90.50 99 GLY A C 1
ATOM 722 O O . GLY A 1 99 ? 6.816 1.902 -25.873 1.00 90.50 99 GLY A O 1
ATOM 723 N N . GLU A 1 100 ? 7.229 2.615 -23.774 1.00 88.69 100 GLU A N 1
ATOM 724 C CA . GLU A 1 100 ? 7.753 1.358 -23.244 1.00 88.69 100 GLU A CA 1
ATOM 725 C C . GLU A 1 100 ? 6.661 0.586 -22.482 1.00 88.69 100 GLU A C 1
ATOM 727 O O . GLU A 1 100 ? 5.749 1.183 -21.902 1.00 88.69 100 GLU A O 1
ATOM 732 N N . PRO A 1 101 ? 6.717 -0.758 -22.442 1.00 91.44 101 PRO A N 1
ATOM 733 C CA . PRO A 1 101 ? 5.838 -1.529 -21.576 1.00 91.44 101 PRO A CA 1
ATOM 734 C C . PRO A 1 101 ? 6.024 -1.102 -20.119 1.00 91.44 101 PRO A C 1
ATOM 736 O O . PRO A 1 101 ? 7.149 -1.057 -19.634 1.00 91.44 101 PRO A O 1
ATOM 739 N N . ASN A 1 102 ? 4.922 -0.846 -19.414 1.00 92.06 102 ASN A N 1
ATOM 740 C CA . ASN A 1 102 ? 4.955 -0.496 -18.000 1.00 92.06 102 ASN A CA 1
ATOM 741 C C . ASN A 1 102 ? 4.817 -1.760 -17.121 1.00 92.06 102 ASN A C 1
ATOM 743 O O . ASN A 1 102 ? 3.701 -2.267 -16.956 1.00 92.06 102 ASN A O 1
ATOM 747 N N . PRO A 1 103 ? 5.906 -2.272 -16.518 1.00 93.12 103 PRO A N 1
ATOM 748 C CA . PRO A 1 103 ? 5.863 -3.429 -15.621 1.00 93.12 103 PRO A CA 1
ATOM 749 C C . PRO A 1 103 ? 5.207 -3.112 -14.268 1.00 93.12 103 PRO A C 1
ATOM 751 O O . PRO A 1 103 ? 4.874 -4.025 -13.513 1.00 93.12 103 PRO A O 1
ATOM 754 N N . LE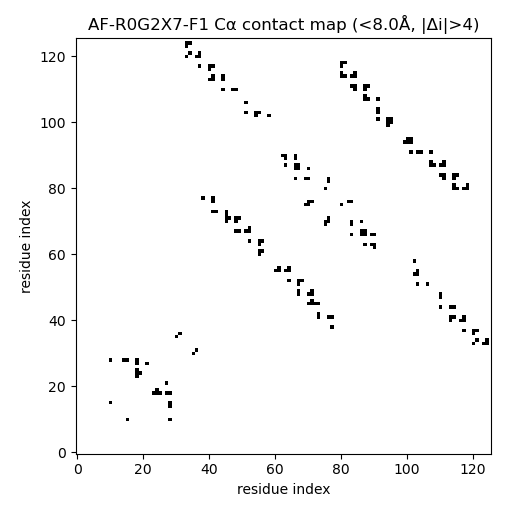U A 1 104 ? 5.011 -1.828 -13.957 1.00 93.06 104 LEU A N 1
ATOM 755 C CA . LEU A 1 104 ? 4.413 -1.340 -12.721 1.00 93.06 104 LEU A CA 1
ATOM 756 C C . LEU A 1 104 ? 2.925 -1.001 -12.866 1.00 93.06 104 LEU A C 1
ATOM 758 O O . LEU A 1 104 ? 2.292 -0.714 -11.854 1.00 93.06 104 LEU A O 1
ATOM 762 N N . ALA A 1 105 ? 2.341 -1.067 -14.068 1.00 92.81 105 ALA A N 1
ATOM 763 C CA . ALA A 1 105 ? 0.982 -0.586 -14.329 1.00 92.81 105 ALA A CA 1
ATOM 764 C C . ALA A 1 1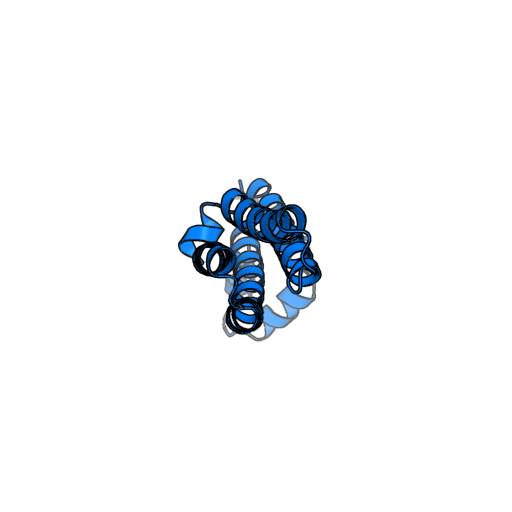05 ? -0.044 -1.156 -13.337 1.00 92.81 105 ALA A C 1
ATOM 766 O O . ALA A 1 105 ? -0.725 -0.396 -12.652 1.00 92.81 105 ALA A O 1
ATOM 767 N N . ASP A 1 106 ? -0.085 -2.484 -13.181 1.00 93.19 106 ASP A N 1
ATOM 768 C CA . ASP A 1 106 ? -1.033 -3.165 -12.290 1.00 93.19 106 ASP A CA 1
ATOM 769 C C . ASP A 1 106 ? -0.835 -2.790 -10.812 1.00 93.19 106 ASP A C 1
ATOM 771 O O . ASP A 1 106 ? -1.805 -2.643 -10.054 1.00 93.19 106 ASP A O 1
ATOM 775 N N . VAL A 1 107 ? 0.422 -2.649 -10.375 1.00 93.06 107 VAL A N 1
ATOM 776 C CA . VAL A 1 107 ? 0.730 -2.316 -8.981 1.00 93.06 107 VAL A CA 1
ATOM 777 C C . VAL A 1 107 ? 0.496 -0.834 -8.697 1.00 93.06 107 VAL A C 1
ATOM 779 O O . VAL A 1 107 ? -0.117 -0.527 -7.676 1.00 93.06 107 VAL A O 1
ATOM 782 N N . GLY A 1 108 ? 0.852 0.066 -9.614 1.00 92.81 108 GLY A N 1
ATOM 783 C CA . GLY A 1 108 ? 0.543 1.495 -9.542 1.00 92.81 108 GLY A CA 1
ATOM 784 C C . GLY A 1 108 ? -0.966 1.751 -9.504 1.00 92.81 108 GLY A C 1
ATOM 785 O O . GLY A 1 108 ? -1.453 2.519 -8.670 1.00 92.81 108 GLY A O 1
ATOM 786 N N . ASP A 1 109 ? -1.738 1.012 -10.304 1.00 94.06 109 ASP A N 1
ATOM 787 C CA . ASP A 1 109 ? -3.203 1.041 -10.296 1.00 94.06 109 ASP A CA 1
ATOM 788 C C . ASP A 1 109 ? -3.787 0.627 -8.944 1.00 94.06 109 ASP A C 1
ATOM 790 O O . ASP A 1 109 ? -4.722 1.238 -8.411 1.00 94.06 109 ASP A O 1
ATOM 794 N N . LYS A 1 110 ? -3.254 -0.462 -8.384 1.00 95.19 110 LYS A N 1
ATOM 795 C CA . LYS A 1 110 ? -3.665 -0.967 -7.077 1.00 95.19 110 LYS A CA 1
ATOM 796 C C . LYS A 1 110 ? -3.333 0.043 -5.982 1.00 95.19 110 LYS A C 1
ATOM 798 O O . LYS A 1 110 ? -4.191 0.316 -5.144 1.00 95.19 110 LYS A O 1
ATOM 803 N N . LEU A 1 111 ? -2.127 0.601 -5.994 1.00 95.31 111 LEU A N 1
ATOM 804 C CA . LEU A 1 111 ? -1.670 1.576 -5.009 1.00 95.31 111 LEU A CA 1
ATOM 805 C C . LEU A 1 111 ? -2.498 2.863 -5.063 1.00 95.31 111 LEU A C 1
ATOM 807 O O . LEU A 1 111 ? -2.970 3.321 -4.024 1.00 95.31 111 LEU A O 1
ATOM 811 N N . THR A 1 112 ? -2.814 3.353 -6.261 1.00 94.69 112 THR A N 1
ATOM 812 C CA . THR A 1 112 ? -3.749 4.466 -6.482 1.00 94.69 112 THR A CA 1
ATOM 813 C C . THR A 1 112 ? -5.118 4.205 -5.844 1.00 94.69 112 THR A C 1
ATOM 815 O O . THR A 1 112 ? -5.644 5.044 -5.110 1.00 94.69 112 THR A O 1
ATOM 818 N N . LYS A 1 113 ? -5.692 3.010 -6.042 1.00 95.44 113 LYS A N 1
ATOM 819 C CA . LYS A 1 113 ? -6.976 2.617 -5.425 1.00 95.44 113 LYS A CA 1
ATOM 820 C C . LYS A 1 113 ? -6.877 2.538 -3.896 1.00 95.44 113 LYS A C 1
ATOM 822 O O . LYS A 1 113 ? -7.803 2.941 -3.193 1.00 95.44 113 LYS A O 1
ATOM 827 N N . MET A 1 114 ? -5.759 2.046 -3.363 1.00 94.69 114 MET A N 1
ATOM 828 C CA . MET A 1 114 ? -5.529 1.972 -1.916 1.00 94.69 114 MET A CA 1
ATOM 829 C C . MET A 1 114 ? -5.389 3.364 -1.282 1.00 94.69 114 MET A C 1
ATOM 831 O O . MET A 1 114 ? -6.014 3.632 -0.254 1.00 94.69 114 MET A O 1
ATOM 835 N N . VAL A 1 115 ? -4.656 4.276 -1.922 1.00 94.00 115 VAL A N 1
ATOM 836 C CA . VAL A 1 115 ? -4.531 5.674 -1.488 1.00 94.00 115 VAL A CA 1
ATOM 837 C C . VAL A 1 115 ? -5.864 6.417 -1.602 1.00 94.00 115 VAL A C 1
ATOM 839 O O . VAL A 1 115 ? -6.236 7.144 -0.681 1.00 94.00 115 VAL A O 1
ATOM 842 N N . SER A 1 116 ? -6.648 6.167 -2.655 1.00 94.25 116 SER A N 1
ATOM 843 C CA . SER A 1 116 ? -8.010 6.700 -2.793 1.00 94.25 116 SER A CA 1
ATOM 844 C C . SER A 1 116 ? -8.921 6.271 -1.634 1.00 94.25 116 SER A C 1
ATOM 846 O O . SER A 1 116 ? -9.624 7.105 -1.060 1.00 94.25 116 SER A O 1
ATOM 848 N N . ASN A 1 117 ? -8.847 5.004 -1.203 1.00 92.62 117 ASN A N 1
ATOM 849 C CA . ASN A 1 117 ? -9.559 4.541 -0.007 1.00 92.62 117 ASN A CA 1
ATOM 850 C C . ASN A 1 117 ? -9.099 5.286 1.255 1.00 92.62 117 ASN A C 1
ATOM 852 O O . ASN A 1 117 ? -9.935 5.695 2.060 1.00 92.62 117 ASN A O 1
ATOM 856 N N . CYS A 1 118 ? -7.789 5.489 1.428 1.00 92.00 118 CYS A N 1
ATOM 857 C CA . CYS A 1 118 ? -7.251 6.253 2.556 1.00 92.00 118 CYS A CA 1
ATOM 858 C C . CYS A 1 118 ? -7.777 7.695 2.554 1.00 92.00 118 CYS A C 1
ATOM 860 O O . CYS A 1 118 ? -8.164 8.205 3.603 1.00 92.00 118 CYS A O 1
ATOM 862 N N . LEU A 1 119 ? -7.856 8.335 1.383 1.00 90.50 119 LEU A N 1
ATOM 863 C CA . LEU A 1 119 ? -8.373 9.695 1.247 1.00 90.50 119 LEU A CA 1
ATOM 864 C C . LEU A 1 119 ? -9.866 9.752 1.579 1.00 90.50 119 LEU A C 1
ATOM 866 O O . LEU A 1 119 ? -10.305 10.611 2.335 1.00 90.50 119 LEU A O 1
ATOM 870 N N . ALA A 1 120 ? -10.651 8.793 1.092 1.00 90.88 120 ALA A N 1
ATOM 871 C CA . ALA A 1 120 ? -12.058 8.695 1.458 1.00 90.88 120 ALA A CA 1
ATOM 872 C C . ALA A 1 120 ? -12.229 8.547 2.980 1.00 90.88 120 ALA A C 1
ATOM 874 O O . ALA A 1 120 ? -13.019 9.273 3.579 1.00 90.88 120 ALA A O 1
ATOM 875 N N . ILE A 1 121 ? -11.448 7.678 3.632 1.00 85.31 121 ILE A N 1
ATOM 876 C CA . ILE A 1 121 ? -11.490 7.502 5.092 1.00 85.31 121 ILE A CA 1
ATOM 877 C C . ILE A 1 121 ? -11.072 8.787 5.821 1.00 85.31 121 ILE A C 1
ATOM 879 O O . ILE A 1 121 ? -11.713 9.145 6.810 1.00 85.31 121 ILE A O 1
ATOM 883 N N . SER A 1 122 ? -10.048 9.504 5.343 1.00 86.56 122 SER A N 1
ATOM 884 C CA . SER A 1 122 ? -9.581 10.739 5.986 1.00 86.56 122 SER A CA 1
ATOM 885 C C . SER A 1 122 ? -10.652 11.832 5.985 1.00 86.56 122 SER A C 1
ATOM 887 O O . SER A 1 122 ? -10.813 12.525 6.987 1.00 86.56 122 SER A O 1
ATOM 889 N N . THR A 1 123 ? -11.471 11.917 4.931 1.00 85.88 123 THR A N 1
ATOM 890 C CA . THR A 1 123 ? -12.607 12.860 4.871 1.00 85.88 123 THR A CA 1
ATOM 891 C C . THR A 1 123 ? -13.749 12.523 5.834 1.00 85.88 123 THR A C 1
ATOM 893 O O . THR A 1 123 ? -14.582 13.380 6.130 1.00 85.88 123 THR A O 1
ATOM 896 N N . LEU A 1 124 ? -13.806 11.283 6.332 1.00 82.94 124 LEU A N 1
ATOM 897 C CA . LEU A 1 124 ? -14.794 10.842 7.319 1.00 82.94 124 LEU A CA 1
ATOM 898 C C . LEU A 1 124 ? -14.349 11.119 8.762 1.00 82.94 124 LEU A C 1
ATOM 900 O O . LEU A 1 124 ? -15.163 10.982 9.680 1.00 82.94 124 LEU A O 1
ATOM 904 N N . LEU A 1 125 ? -13.085 11.503 8.975 1.00 78.00 125 LEU A N 1
ATOM 905 C CA . LEU A 1 125 ? -12.598 11.960 10.274 1.00 78.00 125 LEU A CA 1
ATOM 906 C C . LEU A 1 125 ? -13.208 13.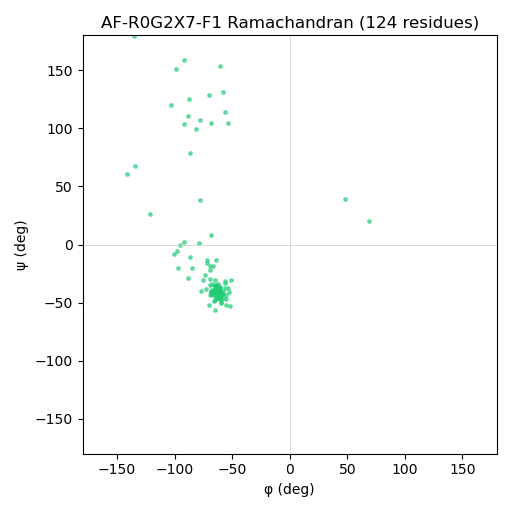335 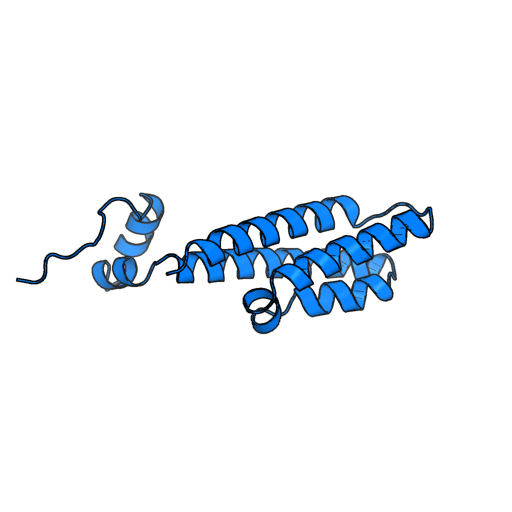10.583 1.00 78.00 125 LEU A C 1
ATOM 908 O O . LEU A 1 125 ? -13.166 14.240 9.753 1.00 78.00 125 LEU A O 1
ATOM 912 N N . LYS A 1 126 ? -13.801 13.477 11.770 1.00 56.75 126 LYS A N 1
ATOM 913 C CA . LYS A 1 126 ? -14.329 14.741 12.301 1.00 56.75 126 LYS A CA 1
ATOM 914 C C . LYS A 1 126 ? -13.545 15.159 13.529 1.00 56.75 126 LYS A C 1
ATOM 916 O O . LYS A 1 126 ? -13.245 14.254 14.341 1.00 56.75 126 LYS A O 1
#